Protein AF-A0ABD0R0M0-F1 (afdb_monomer)

Mean predicted aligned error: 21.14 Å

Organism: Cirrhinus mrigala (NCBI:txid683832)

Sequence (125 aa):
GLLLRSLQLSDGGDYQCTSTEKNFKHTLVKLQLVVLSARTVNTIQTETPAPAAPPLHAEQYKDLLTILSQPEMGLINQYCQDYWQMGDDPAAHAHKKKDLKEVQKDLRKPRNRRHHQEQSSMAET

Foldseek 3Di:
DDDDPDDDQVVFAKDWDWDADPNDIDTPDIDTDGDDDPVRVVVVVVPPDPPPPPPPDPVNVVVVVVVCPDPVVVVVVVVVVVVVVVVPDPPVVVVVVVVVVVVVVVVPPPDDDPDDDDDDDDDDD

Secondary structure (DSSP, 8-state):
----SS--GGG-EEEEEEEEETTEEEEEEEEEE-PPPHHHHHHHHHHS---------HHHHHHHHHHHTSHHHHHHHHHHHHHHHHHH-TTHHHHHHHHHHHHHHHTTS----------------

pLDDT: mean 71.9, std 19.19, range [35.31, 97.81]

Solvent-accessible surface area (backbone atoms only — not comparable to full-atom values): 8277 Å² total; per-residue (Å²): 137,89,83,77,94,70,90,53,67,83,71,38,44,82,48,73,45,69,50,74,56,98,88,47,75,43,78,77,46,76,51,74,46,80,54,78,53,72,69,57,51,52,51,53,61,67,67,47,70,71,74,74,70,69,83,77,53,76,71,64,54,50,56,54,49,53,62,65,64,36,76,70,43,55,56,52,51,48,52,50,52,54,52,56,56,64,72,74,43,87,69,62,68,66,61,55,60,55,55,56,56,53,57,55,56,65,72,65,58,80,76,81,81,78,81,84,85,76,88,86,82,90,78,88,136

Radius of gyration: 32.19 Å; Cα contacts (8 Å, |Δi|>4): 47; chains: 1; bounding box: 80×61×64 Å

Nearest PDB structures (foldseek):
  8ip0-assembly1_J  TM=4.583E-01  e=7.517E+00  Synechocystis sp. PCC 6714
  8i9x-assembly1_LB  TM=3.020E-01  e=8.557E+00  Thermochaetoides thermophila DSM 1495
  8fky-assembly1_LN  TM=2.840E-01  e=8.020E+00  Homo sapiens

Structure (mmCIF, N/CA/C/O backbone):
d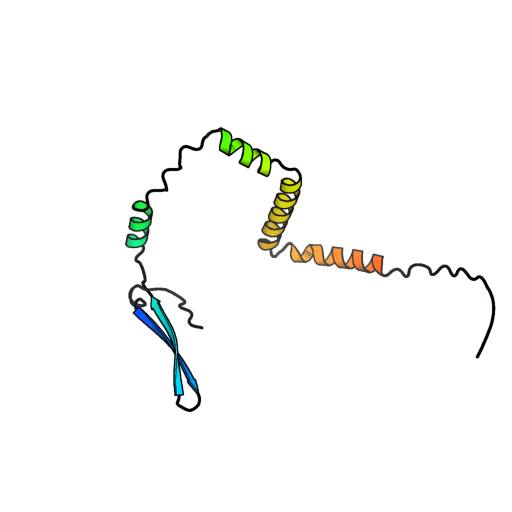ata_AF-A0ABD0R0M0-F1
#
_entry.id   AF-A0ABD0R0M0-F1
#
loop_
_atom_site.group_PDB
_atom_site.id
_atom_site.type_symbol
_atom_site.label_atom_id
_atom_site.label_alt_id
_atom_site.label_comp_id
_atom_site.label_asym_id
_atom_site.label_entity_id
_atom_site.label_seq_id
_atom_site.pdbx_PDB_ins_code
_atom_site.Cartn_x
_atom_site.Cartn_y
_atom_site.Cartn_z
_atom_site.occupancy
_atom_site.B_iso_or_equiv
_atom_site.auth_seq_id
_atom_site.auth_comp_id
_atom_site.auth_asym_id
_atom_site.auth_atom_id
_atom_site.pdbx_PDB_model_num
ATOM 1 N N . GLY A 1 1 ? 6.336 7.791 -4.768 1.00 89.38 1 GLY A N 1
ATOM 2 C CA . GLY A 1 1 ? 5.627 6.669 -4.120 1.00 89.38 1 GLY A CA 1
ATOM 3 C C . GLY A 1 1 ? 4.222 6.571 -4.675 1.00 89.38 1 GLY A C 1
ATOM 4 O O . GLY A 1 1 ? 3.785 7.518 -5.318 1.00 89.38 1 GLY A O 1
ATOM 5 N N . LEU A 1 2 ? 3.537 5.451 -4.452 1.00 94.31 2 LEU A N 1
ATOM 6 C CA . LEU A 1 2 ? 2.131 5.265 -4.821 1.00 94.31 2 LEU A CA 1
ATOM 7 C C . LEU A 1 2 ? 1.248 5.556 -3.598 1.00 94.31 2 LEU A C 1
ATOM 9 O O . LEU A 1 2 ? 1.538 5.050 -2.518 1.00 94.31 2 LEU A O 1
ATOM 13 N N . LEU A 1 3 ? 0.198 6.363 -3.765 1.00 96.38 3 LEU A N 1
ATOM 14 C CA . LEU A 1 3 ? -0.779 6.676 -2.718 1.00 96.38 3 LEU A CA 1
ATOM 15 C C . LEU A 1 3 ? -2.193 6.415 -3.244 1.00 96.38 3 LEU A C 1
ATOM 17 O O . LEU A 1 3 ? -2.608 7.035 -4.223 1.00 96.38 3 LEU A O 1
ATOM 21 N N . LEU A 1 4 ? -2.934 5.542 -2.564 1.00 95.69 4 LEU A N 1
ATOM 22 C CA . LEU A 1 4 ? -4.351 5.280 -2.818 1.00 95.69 4 LEU A CA 1
ATOM 23 C C . LEU A 1 4 ? -5.177 6.104 -1.821 1.00 95.69 4 LEU A C 1
ATOM 25 O O . LEU A 1 4 ? -5.051 5.920 -0.614 1.00 95.69 4 LEU A O 1
ATOM 29 N N . ARG A 1 5 ? -5.987 7.054 -2.308 1.00 96.88 5 ARG A N 1
ATOM 30 C CA . ARG A 1 5 ? -6.797 7.940 -1.439 1.00 96.88 5 ARG A CA 1
ATOM 31 C C . ARG A 1 5 ? -8.005 7.236 -0.822 1.00 96.88 5 ARG A C 1
ATOM 33 O O . ARG A 1 5 ? -8.478 7.633 0.234 1.00 96.88 5 ARG A O 1
ATOM 40 N N . SER A 1 6 ? -8.517 6.230 -1.513 1.00 94.94 6 SER A N 1
ATOM 41 C CA . SER A 1 6 ? -9.591 5.344 -1.081 1.00 94.94 6 SER A CA 1
ATOM 42 C C . SER A 1 6 ? -9.277 3.959 -1.635 1.00 94.94 6 SER A C 1
ATOM 44 O O . SER A 1 6 ? -8.572 3.867 -2.641 1.00 94.94 6 SER A O 1
ATOM 46 N N . LEU A 1 7 ? -9.754 2.915 -0.963 1.00 94.69 7 LEU A N 1
ATOM 47 C CA . LEU A 1 7 ? -9.462 1.529 -1.303 1.00 94.69 7 LEU A CA 1
ATOM 48 C C . LEU A 1 7 ? -10.768 0.792 -1.613 1.00 94.69 7 LEU A C 1
ATOM 50 O O . LEU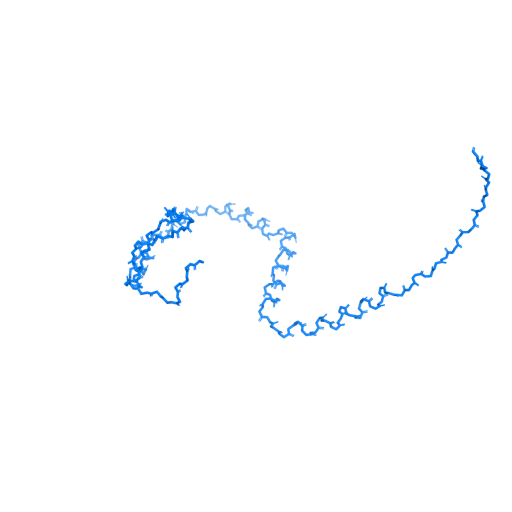 A 1 7 ? -11.684 0.766 -0.790 1.00 94.69 7 LEU A O 1
ATOM 54 N N . GLN A 1 8 ? -10.843 0.193 -2.794 1.00 96.00 8 GLN A N 1
ATOM 55 C CA . GLN A 1 8 ? -11.944 -0.638 -3.272 1.00 96.00 8 GLN A CA 1
ATOM 56 C C . GLN A 1 8 ? -11.453 -2.070 -3.499 1.00 96.00 8 GLN A C 1
ATOM 58 O O . GLN A 1 8 ? -10.266 -2.302 -3.715 1.00 96.00 8 GLN A O 1
ATOM 63 N N . LEU A 1 9 ? -12.357 -3.058 -3.493 1.00 95.38 9 LEU A N 1
ATOM 64 C CA . LEU A 1 9 ? -11.962 -4.451 -3.762 1.00 95.38 9 LEU A CA 1
ATOM 65 C C . LEU A 1 9 ? -11.309 -4.626 -5.143 1.00 95.38 9 LEU A C 1
ATOM 67 O O . LEU A 1 9 ? -10.452 -5.489 -5.305 1.00 95.38 9 LEU A O 1
ATOM 71 N N . SER A 1 10 ? -11.685 -3.794 -6.117 1.00 96.25 10 SER A N 1
ATOM 72 C CA . SER A 1 10 ? -11.106 -3.777 -7.465 1.00 96.25 10 SER A CA 1
ATOM 73 C C . SER A 1 10 ? -9.669 -3.264 -7.520 1.00 96.25 10 SER A C 1
ATOM 75 O O . SER A 1 10 ? -9.002 -3.491 -8.523 1.00 96.25 10 SER A O 1
ATOM 77 N N . ASP A 1 11 ? -9.191 -2.592 -6.471 1.00 96.75 11 ASP A N 1
ATOM 78 C CA . ASP A 1 11 ? -7.793 -2.162 -6.382 1.00 96.75 11 ASP A CA 1
ATOM 79 C C . ASP A 1 11 ? -6.869 -3.337 -6.012 1.00 96.75 11 ASP A C 1
ATOM 81 O O . ASP A 1 11 ? -5.651 -3.206 -6.025 1.00 96.75 11 ASP A O 1
ATOM 85 N N . GLY A 1 12 ? -7.417 -4.509 -5.673 1.00 96.81 12 GLY A N 1
ATOM 86 C CA . GLY A 1 12 ? -6.615 -5.707 -5.457 1.00 96.81 12 GLY A CA 1
ATOM 87 C C . GLY A 1 12 ? -5.907 -6.156 -6.738 1.00 96.81 12 GLY A C 1
ATOM 88 O O . GLY A 1 12 ? -6.509 -6.210 -7.809 1.00 96.81 12 GLY A O 1
ATOM 89 N N . GLY A 1 13 ? -4.630 -6.520 -6.634 1.00 97.62 13 GLY A N 1
ATOM 90 C CA . GLY A 1 13 ? -3.854 -6.988 -7.779 1.00 97.62 13 GLY A CA 1
ATOM 91 C C . GLY A 1 13 ? -2.346 -6.861 -7.609 1.00 97.62 13 GLY A C 1
ATOM 92 O O . GLY A 1 13 ? -1.838 -6.544 -6.535 1.00 97.62 13 GLY A O 1
ATOM 93 N N . ASP A 1 14 ? -1.624 -7.120 -8.696 1.00 97.75 14 ASP A N 1
ATOM 94 C CA . ASP A 1 14 ? -0.171 -6.994 -8.744 1.00 97.75 14 ASP A CA 1
ATOM 95 C C . ASP A 1 14 ? 0.249 -5.560 -9.076 1.00 97.75 14 ASP A C 1
ATOM 97 O O . ASP A 1 14 ? -0.117 -4.999 -10.109 1.00 97.75 14 ASP A O 1
ATOM 101 N N . TYR A 1 15 ? 1.100 -4.993 -8.229 1.00 97.81 15 TYR A N 1
ATOM 102 C CA . TYR A 1 15 ? 1.712 -3.689 -8.422 1.00 97.81 15 TYR A CA 1
ATOM 103 C C . TYR A 1 15 ? 3.206 -3.851 -8.672 1.00 97.81 15 TYR A C 1
ATOM 105 O O . TYR A 1 15 ? 3.919 -4.543 -7.939 1.00 97.81 15 TYR A O 1
ATOM 113 N N . GLN A 1 16 ? 3.700 -3.168 -9.703 1.00 97.75 16 GLN A N 1
ATOM 114 C CA . GLN A 1 16 ? 5.109 -3.178 -10.068 1.00 97.75 16 GLN A CA 1
ATOM 115 C C . GLN A 1 16 ? 5.642 -1.750 -10.167 1.00 97.75 16 GLN A C 1
ATOM 117 O O . GLN A 1 16 ? 5.151 -0.936 -10.945 1.00 97.75 16 GLN A O 1
ATOM 122 N N . CYS A 1 17 ? 6.686 -1.456 -9.396 1.00 97.38 17 CYS A N 1
ATOM 123 C CA . CYS A 1 17 ? 7.457 -0.231 -9.534 1.00 97.38 17 CYS A CA 1
ATOM 124 C C . CYS A 1 17 ? 8.651 -0.506 -10.445 1.00 97.38 17 CYS A C 1
ATOM 126 O O . CYS A 1 17 ? 9.485 -1.359 -10.133 1.00 97.38 17 CYS A O 1
ATOM 128 N N . THR A 1 18 ? 8.749 0.216 -11.559 1.00 97.62 18 THR A N 1
ATOM 129 C CA . THR A 1 18 ? 9.865 0.088 -12.501 1.00 97.62 18 THR A CA 1
ATOM 130 C C . THR A 1 18 ? 10.553 1.427 -12.701 1.00 97.62 18 THR A C 1
ATOM 132 O O . THR A 1 18 ? 9.876 2.431 -12.909 1.00 97.62 18 THR A O 1
ATOM 135 N N . SER A 1 19 ? 11.882 1.431 -12.692 1.00 97.12 19 SER A N 1
ATOM 136 C CA . SER A 1 19 ? 12.698 2.578 -13.088 1.00 97.12 19 SER A CA 1
ATOM 137 C C . SER A 1 19 ? 13.195 2.386 -14.514 1.00 97.12 19 SER A C 1
ATOM 139 O O . SER A 1 19 ? 13.473 1.257 -14.919 1.00 97.12 19 SER A O 1
ATOM 141 N N . THR A 1 20 ? 13.295 3.474 -15.276 1.00 97.44 20 THR A N 1
ATOM 142 C CA . THR A 1 20 ? 13.860 3.451 -16.628 1.00 97.44 20 THR A CA 1
ATOM 143 C C . THR A 1 20 ? 14.994 4.461 -16.729 1.00 97.44 20 THR A C 1
ATOM 145 O O . THR A 1 20 ? 14.775 5.648 -16.503 1.00 97.44 20 THR A O 1
ATOM 148 N N . GLU A 1 21 ? 16.186 4.007 -17.112 1.00 97.12 21 GLU A N 1
ATOM 149 C CA . GLU A 1 21 ? 17.344 4.860 -17.394 1.00 97.12 21 GLU A CA 1
ATOM 150 C C . GLU A 1 21 ? 17.916 4.494 -18.767 1.00 97.12 21 GLU A C 1
ATOM 152 O O . GLU A 1 21 ? 18.256 3.340 -19.000 1.00 97.12 21 GLU A O 1
ATOM 157 N N . LYS A 1 22 ? 18.026 5.454 -19.697 1.00 93.88 22 LYS A N 1
ATOM 158 C CA . LYS A 1 22 ? 18.614 5.233 -21.039 1.00 93.88 22 LYS A CA 1
ATOM 159 C C . LYS A 1 22 ? 18.054 3.991 -21.763 1.00 93.88 22 LYS A C 1
ATOM 161 O O . LYS A 1 22 ? 18.798 3.232 -22.375 1.00 93.88 22 LYS A O 1
ATOM 166 N N . ASN A 1 23 ? 16.734 3.793 -21.698 1.00 91.81 23 ASN A N 1
ATOM 167 C CA . ASN A 1 23 ? 15.999 2.634 -22.240 1.00 91.81 23 ASN A CA 1
ATOM 168 C C . ASN A 1 23 ? 16.220 1.298 -21.512 1.00 91.81 23 ASN A C 1
ATOM 170 O O . ASN A 1 23 ? 15.636 0.288 -21.896 1.00 91.81 23 ASN A O 1
ATOM 174 N N . PHE A 1 24 ? 16.999 1.278 -20.433 1.00 96.06 24 PHE A N 1
ATOM 175 C CA . PHE A 1 24 ? 17.071 0.140 -19.533 1.00 96.06 24 PHE A CA 1
ATOM 176 C C . PHE A 1 24 ? 15.932 0.221 -18.517 1.00 96.06 24 PHE A C 1
ATOM 178 O O . PHE A 1 24 ? 15.899 1.132 -17.690 1.00 96.06 24 PHE A O 1
ATOM 185 N N . LYS A 1 25 ? 14.989 -0.722 -18.583 1.00 96.88 25 LYS A N 1
ATOM 186 C CA . LYS A 1 25 ? 13.884 -0.840 -17.626 1.00 96.88 25 LYS A CA 1
ATOM 187 C C . LYS A 1 25 ? 14.243 -1.867 -16.558 1.00 96.88 25 LYS A C 1
ATOM 189 O O . LYS A 1 25 ? 14.467 -3.033 -16.869 1.00 96.88 25 LYS A O 1
ATOM 194 N N . HIS A 1 26 ? 14.233 -1.448 -15.298 1.00 97.50 26 HIS A N 1
ATOM 195 C CA . HIS A 1 26 ? 14.506 -2.305 -14.151 1.00 97.50 26 HIS A CA 1
ATOM 196 C C . HIS A 1 26 ? 13.328 -2.304 -13.178 1.00 97.50 26 HIS A C 1
ATOM 198 O O . HIS A 1 26 ? 12.767 -1.254 -12.862 1.00 97.50 26 HIS A O 1
ATOM 204 N N . THR A 1 27 ? 12.953 -3.480 -12.679 1.00 97.06 27 THR A N 1
ATOM 205 C CA . THR A 1 27 ? 11.920 -3.590 -11.642 1.00 97.06 27 THR A CA 1
ATOM 206 C C . THR A 1 27 ? 12.546 -3.312 -10.287 1.00 97.06 27 THR A C 1
ATOM 208 O O . THR A 1 27 ? 13.449 -4.023 -9.868 1.00 97.06 27 THR A O 1
ATOM 211 N N . LEU A 1 28 ? 12.062 -2.283 -9.596 1.00 96.69 28 LEU A N 1
ATOM 212 C CA . LEU A 1 28 ? 12.509 -1.952 -8.247 1.00 96.69 28 LEU A CA 1
ATOM 213 C C . LEU A 1 28 ? 11.751 -2.765 -7.196 1.00 96.69 28 LEU A C 1
ATOM 215 O O . LEU A 1 28 ? 12.352 -3.270 -6.257 1.00 96.69 28 LEU A O 1
ATOM 219 N N . VAL A 1 29 ? 10.429 -2.877 -7.351 1.00 97.62 29 VAL A N 1
ATOM 220 C CA . VAL A 1 29 ? 9.546 -3.554 -6.392 1.00 97.62 29 VAL A CA 1
ATOM 221 C C . VAL A 1 29 ? 8.423 -4.251 -7.149 1.00 97.62 29 VAL A C 1
ATOM 223 O O . VAL A 1 29 ? 7.869 -3.689 -8.095 1.00 97.62 29 VAL A O 1
ATOM 226 N N . LYS A 1 30 ? 8.060 -5.453 -6.703 1.00 97.62 30 LYS A N 1
ATOM 227 C CA . LYS A 1 30 ? 6.828 -6.143 -7.081 1.00 97.62 30 LYS A CA 1
ATOM 228 C C . LYS A 1 30 ? 6.101 -6.537 -5.800 1.00 97.62 30 LYS A C 1
ATOM 230 O O . LYS A 1 30 ? 6.724 -7.099 -4.905 1.00 97.62 30 LYS A O 1
ATOM 235 N N . LEU A 1 31 ? 4.818 -6.221 -5.707 1.00 96.69 31 LEU A N 1
ATOM 236 C CA . LEU A 1 31 ? 3.984 -6.549 -4.555 1.00 96.69 31 LEU A CA 1
ATOM 237 C C . LEU A 1 31 ? 2.570 -6.900 -5.005 1.00 96.69 31 LEU A C 1
ATOM 239 O O . LEU A 1 31 ? 2.115 -6.417 -6.037 1.00 96.69 31 LEU A O 1
ATOM 243 N N . GLN A 1 32 ? 1.889 -7.723 -4.216 1.00 97.69 32 GLN A N 1
ATOM 244 C CA . GLN A 1 32 ? 0.501 -8.107 -4.438 1.00 97.69 32 GLN A CA 1
ATOM 245 C C . GLN A 1 32 ? -0.364 -7.435 -3.372 1.00 97.69 32 GLN A C 1
ATOM 247 O O . GLN A 1 32 ? -0.179 -7.665 -2.177 1.00 97.69 32 GLN A O 1
ATOM 252 N N . LEU A 1 33 ? -1.292 -6.585 -3.798 1.00 97.38 33 LEU A N 1
ATOM 253 C CA . LEU A 1 33 ? -2.261 -5.941 -2.924 1.00 97.38 33 LEU A CA 1
ATOM 254 C C . LEU A 1 33 ? -3.513 -6.812 -2.844 1.00 97.38 33 LEU A C 1
ATOM 256 O O . LEU A 1 33 ? -4.173 -7.054 -3.851 1.00 97.38 33 LEU A O 1
ATOM 260 N N . VAL A 1 34 ? -3.856 -7.260 -1.639 1.00 96.38 34 VAL A N 1
ATOM 261 C CA . VAL A 1 34 ? -5.112 -7.966 -1.366 1.00 96.38 34 VAL A CA 1
ATOM 262 C C . VAL A 1 34 ? -5.996 -7.053 -0.531 1.00 96.38 34 VAL A C 1
ATOM 264 O O . VAL A 1 34 ? -5.628 -6.668 0.577 1.00 96.38 34 VAL A O 1
ATOM 267 N N . VAL A 1 35 ? -7.165 -6.703 -1.064 1.00 95.75 35 VAL A N 1
ATOM 268 C CA . VAL A 1 35 ? -8.139 -5.853 -0.374 1.00 95.75 35 VAL A CA 1
ATOM 269 C C . VAL A 1 35 ? -9.229 -6.732 0.224 1.00 95.75 35 VAL A C 1
ATOM 271 O O . VAL A 1 35 ? -9.943 -7.432 -0.493 1.00 95.75 35 VAL A O 1
ATOM 274 N N . LEU A 1 36 ? -9.361 -6.702 1.550 1.00 94.62 36 LEU A N 1
ATOM 275 C CA . LEU A 1 36 ? -10.367 -7.478 2.271 1.00 94.62 36 LEU A CA 1
ATOM 276 C C . LEU A 1 36 ? -11.656 -6.677 2.443 1.00 94.62 36 LEU A C 1
ATOM 278 O O . LEU A 1 36 ? -11.637 -5.480 2.728 1.00 94.62 36 LEU A O 1
ATOM 282 N N . SER A 1 37 ? -12.795 -7.359 2.316 1.00 91.88 37 SER A N 1
ATOM 283 C CA . SER A 1 37 ? -14.086 -6.758 2.649 1.00 91.88 37 SER A CA 1
ATOM 284 C C . SER A 1 37 ? -14.244 -6.623 4.166 1.00 91.88 37 SER A C 1
ATOM 286 O O . SER A 1 37 ? -13.726 -7.445 4.923 1.00 91.88 37 SER A O 1
ATOM 288 N N . ALA A 1 38 ? -15.042 -5.655 4.623 1.00 87.62 38 ALA A N 1
ATOM 289 C CA . ALA A 1 38 ? -15.345 -5.496 6.049 1.00 87.62 38 ALA A CA 1
ATOM 290 C C . ALA A 1 38 ? -15.928 -6.778 6.680 1.00 87.62 38 ALA A C 1
ATOM 292 O O . ALA A 1 38 ? -15.618 -7.110 7.820 1.00 87.62 38 ALA A O 1
ATOM 293 N N . ARG A 1 39 ? -16.723 -7.547 5.918 1.00 87.38 39 ARG A N 1
ATOM 294 C CA . ARG A 1 39 ? -17.263 -8.840 6.370 1.00 87.38 39 ARG A CA 1
ATOM 295 C C . ARG A 1 39 ? -16.146 -9.850 6.635 1.00 87.38 39 ARG A C 1
ATOM 297 O O . ARG A 1 39 ? -16.165 -10.511 7.663 1.00 87.38 39 ARG A O 1
ATOM 304 N N . THR A 1 40 ? -15.171 -9.921 5.729 1.00 86.88 40 THR A N 1
ATOM 305 C CA . THR A 1 40 ? -14.006 -10.809 5.837 1.00 86.88 40 THR A CA 1
ATOM 306 C C . THR A 1 40 ? -13.120 -10.436 7.026 1.00 86.88 40 THR A C 1
ATOM 308 O O . THR A 1 40 ? -12.662 -11.312 7.754 1.00 86.88 40 THR A O 1
ATOM 311 N N . VAL A 1 41 ? -12.908 -9.139 7.260 1.00 85.31 41 VAL A N 1
ATOM 312 C CA . VAL A 1 41 ? -12.143 -8.656 8.421 1.00 85.31 41 VAL A CA 1
ATOM 313 C C . VAL A 1 41 ? -12.828 -9.067 9.726 1.00 85.31 41 VAL A C 1
ATOM 315 O O . VAL A 1 41 ? -12.170 -9.618 10.605 1.00 85.31 41 VAL A O 1
ATOM 318 N N . ASN A 1 42 ? -14.151 -8.901 9.818 1.00 83.00 42 ASN A N 1
ATOM 319 C CA . ASN A 1 42 ? -14.911 -9.298 11.004 1.00 83.00 42 ASN A CA 1
ATOM 320 C C . ASN A 1 42 ? -14.812 -10.803 11.278 1.00 83.00 42 ASN A C 1
ATOM 322 O O . ASN A 1 42 ? -14.606 -11.188 12.424 1.00 83.00 42 ASN A O 1
ATOM 326 N N . THR A 1 43 ? -14.897 -11.648 10.243 1.00 79.81 43 THR A N 1
ATOM 327 C CA . THR A 1 43 ? -14.758 -13.104 10.406 1.00 79.81 43 THR A CA 1
ATOM 328 C C . THR A 1 43 ? -13.366 -13.509 10.883 1.00 79.81 43 THR A C 1
ATOM 330 O O . THR A 1 43 ? -13.260 -14.347 11.770 1.00 79.81 43 THR A O 1
ATOM 333 N N . ILE A 1 44 ? -12.303 -12.882 10.363 1.00 79.00 44 ILE A N 1
ATOM 334 C CA . ILE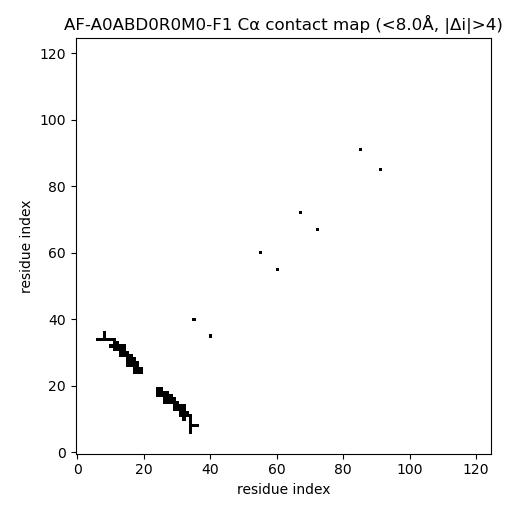 A 1 44 ? -10.921 -13.155 10.798 1.00 79.00 44 ILE A CA 1
ATOM 335 C C . ILE A 1 44 ? -10.715 -12.701 12.248 1.00 79.00 44 ILE A C 1
ATOM 337 O O . ILE A 1 44 ? -10.048 -13.381 13.025 1.00 79.00 44 ILE A O 1
ATOM 341 N N . GLN A 1 45 ? -11.311 -11.574 12.637 1.00 70.31 45 GLN A N 1
ATOM 342 C CA . GLN A 1 45 ? -11.226 -11.069 14.003 1.00 70.31 45 GLN A CA 1
ATOM 343 C C . GLN A 1 45 ? -11.974 -11.964 15.003 1.00 70.31 45 GLN A C 1
ATOM 345 O O . GLN A 1 45 ? -11.515 -12.115 16.130 1.00 70.31 45 GLN A O 1
ATOM 350 N N . THR A 1 46 ? -13.087 -12.586 14.601 1.00 64.38 46 THR A N 1
ATOM 351 C CA . THR A 1 46 ? -13.814 -13.555 15.440 1.00 64.38 46 THR A CA 1
ATOM 352 C C . THR A 1 46 ? -13.191 -14.950 15.449 1.00 64.38 46 THR A C 1
ATOM 354 O O . THR A 1 46 ? -13.306 -15.648 16.451 1.00 64.38 46 THR A O 1
ATOM 357 N N . GLU A 1 47 ? -12.545 -15.363 14.355 1.00 60.16 47 GLU A N 1
ATOM 358 C CA . GLU A 1 47 ? -11.853 -1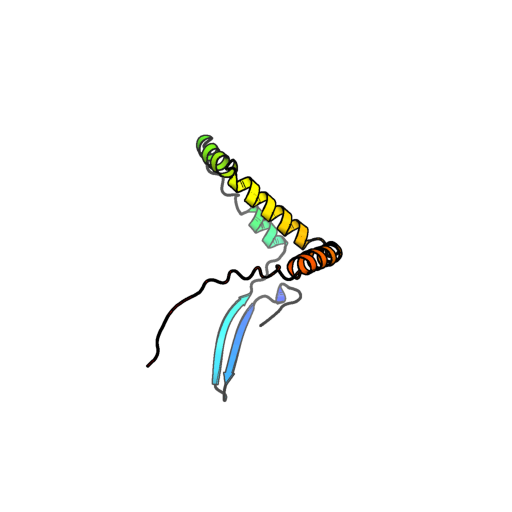6.656 14.242 1.00 60.16 47 GLU A CA 1
ATOM 359 C C . GLU A 1 47 ? -10.434 -16.631 14.797 1.00 60.16 47 GLU A C 1
ATOM 361 O O . GLU A 1 47 ? -9.856 -17.694 14.988 1.00 60.16 47 GLU A O 1
ATOM 366 N N . THR A 1 48 ? -9.865 -15.457 15.082 1.00 51.59 48 THR A N 1
ATOM 367 C CA . THR A 1 48 ? -8.662 -15.373 15.910 1.00 51.59 48 THR A CA 1
ATOM 368 C C . THR A 1 48 ? -9.107 -15.703 17.329 1.00 51.59 48 THR A C 1
ATOM 370 O O . THR A 1 48 ? -9.729 -14.848 17.970 1.00 51.59 48 THR A O 1
ATOM 373 N N . PRO A 1 49 ? -8.828 -16.908 17.865 1.00 52.69 49 PRO A N 1
ATOM 374 C CA . PRO A 1 49 ? -9.001 -17.109 19.286 1.00 52.69 49 PRO A CA 1
ATOM 375 C C . PRO A 1 49 ? -8.062 -16.082 19.906 1.00 52.69 49 PRO A C 1
ATOM 377 O O . PRO A 1 49 ? -6.870 -16.068 19.581 1.00 52.69 49 PRO A O 1
ATOM 380 N N . ALA A 1 50 ? -8.580 -15.192 20.756 1.00 58.72 50 ALA A N 1
ATOM 381 C CA . ALA A 1 50 ? -7.707 -14.490 21.685 1.00 58.72 50 ALA A CA 1
ATOM 382 C C . ALA A 1 50 ? -6.746 -15.557 22.226 1.00 58.72 50 ALA A C 1
ATOM 384 O O . ALA A 1 50 ? -7.254 -16.622 22.607 1.00 58.72 50 ALA A O 1
ATOM 385 N N . PRO A 1 51 ? -5.409 -15.369 22.170 1.00 52.31 51 PRO A N 1
ATOM 386 C CA . PRO A 1 51 ? -4.513 -16.340 22.771 1.00 52.31 51 PRO A CA 1
ATOM 387 C C . PRO A 1 51 ? -5.060 -16.534 24.171 1.00 52.31 51 PRO A C 1
ATOM 389 O O . PRO A 1 51 ? -5.170 -15.554 24.912 1.00 52.31 51 PRO A O 1
ATOM 392 N N . ALA A 1 52 ? -5.556 -17.744 24.454 1.00 55.91 52 ALA A N 1
ATOM 393 C CA . ALA A 1 52 ? -6.073 -18.069 25.764 1.00 55.91 52 ALA A CA 1
ATOM 394 C C . ALA A 1 52 ? -4.946 -17.655 26.691 1.00 55.91 52 ALA A C 1
ATOM 396 O O . ALA A 1 52 ? -3.842 -18.194 26.567 1.00 55.91 52 ALA A O 1
ATOM 397 N N . ALA A 1 53 ? -5.174 -16.585 27.461 1.00 53.09 53 ALA A N 1
ATOM 398 C CA . ALA A 1 53 ? -4.129 -16.024 28.285 1.00 53.09 53 ALA A CA 1
ATOM 399 C C . ALA A 1 53 ? -3.603 -17.213 29.090 1.00 53.09 53 ALA A C 1
ATOM 401 O O . ALA A 1 53 ? -4.422 -17.887 29.732 1.00 53.09 53 ALA A O 1
ATOM 402 N N . PRO A 1 54 ? -2.304 -17.561 28.986 1.00 57.62 54 PRO A N 1
ATOM 403 C CA . PRO A 1 54 ? -1.768 -18.599 29.846 1.00 57.62 54 PRO A CA 1
ATOM 404 C C . PRO A 1 54 ? -2.170 -18.192 31.264 1.00 57.62 54 PRO A C 1
ATOM 406 O O . PRO A 1 54 ? -2.119 -16.990 31.549 1.00 57.62 54 PRO A O 1
ATOM 409 N N . PRO A 1 55 ? -2.673 -19.117 32.103 1.00 54.78 55 PRO A N 1
ATOM 410 C CA . PRO A 1 55 ? -3.173 -18.761 33.422 1.00 54.78 55 PRO A CA 1
ATOM 411 C C . PRO A 1 55 ? -2.107 -17.912 34.106 1.00 54.78 55 PRO A C 1
ATOM 413 O O . PRO A 1 55 ? -1.011 -18.393 34.385 1.00 54.78 55 PRO A O 1
ATOM 416 N N . LEU A 1 56 ? -2.388 -16.615 34.260 1.00 54.72 56 LEU A N 1
ATOM 417 C CA . LEU A 1 56 ? -1.424 -15.678 34.807 1.00 54.72 56 LEU A CA 1
ATOM 418 C C . LEU A 1 56 ? -1.248 -16.081 36.262 1.00 54.72 56 LEU A C 1
ATOM 420 O O . LEU A 1 56 ? -2.127 -15.868 37.098 1.00 54.72 56 LEU A O 1
ATOM 424 N N . HIS A 1 57 ? -0.129 -16.734 36.551 1.00 60.34 57 HIS A N 1
ATOM 425 C CA . HIS A 1 57 ? 0.246 -17.067 37.908 1.00 60.34 57 HIS A CA 1
ATOM 426 C C . HIS A 1 57 ? 0.350 -15.744 38.678 1.00 60.34 57 HIS A C 1
ATOM 428 O O . HIS A 1 57 ? 1.055 -14.832 38.247 1.00 60.34 57 HIS A O 1
ATOM 434 N N . ALA A 1 58 ? -0.362 -15.618 39.802 1.00 59.56 58 ALA A N 1
ATOM 435 C CA . ALA A 1 58 ? -0.426 -14.388 40.605 1.00 59.56 58 ALA A CA 1
ATOM 436 C C . ALA A 1 58 ? 0.961 -13.834 41.010 1.00 59.56 58 ALA A C 1
ATOM 438 O O . ALA A 1 58 ? 1.106 -12.648 41.296 1.00 59.56 58 ALA A O 1
ATOM 439 N N . GLU A 1 59 ? 1.989 -14.681 40.982 1.00 60.19 59 GLU A N 1
ATOM 440 C CA . GLU A 1 59 ? 3.392 -14.332 41.215 1.00 60.19 59 GLU A CA 1
ATOM 441 C C . GLU A 1 59 ? 4.006 -13.493 40.076 1.00 60.19 59 GLU A C 1
ATOM 443 O O . GLU A 1 59 ? 4.784 -12.582 40.339 1.00 60.19 59 GLU A O 1
ATOM 448 N N . GLN A 1 60 ? 3.603 -13.707 38.820 1.00 63.62 60 GLN A N 1
ATOM 449 C CA . GLN A 1 60 ? 4.121 -12.973 37.655 1.00 63.62 60 GLN A CA 1
ATOM 450 C C . GLN A 1 60 ? 3.571 -11.534 37.581 1.00 63.62 60 GLN A C 1
ATOM 452 O O . GLN A 1 60 ? 4.210 -10.632 37.043 1.00 63.62 60 GLN A O 1
ATOM 457 N N . TYR A 1 61 ? 2.401 -11.297 38.185 1.00 67.00 61 TYR A N 1
ATOM 458 C CA . TYR A 1 61 ? 1.803 -9.967 38.314 1.00 67.00 61 TYR A CA 1
ATOM 459 C C . TYR A 1 61 ? 2.538 -9.092 39.341 1.00 67.00 61 TYR A C 1
ATOM 461 O O . TYR A 1 61 ? 2.591 -7.875 39.184 1.00 67.00 61 TYR A O 1
ATOM 469 N N . LYS A 1 62 ? 3.158 -9.693 40.367 1.00 71.38 62 LYS A N 1
ATOM 470 C CA . LYS A 1 62 ? 3.933 -8.946 41.368 1.00 71.38 62 LYS A CA 1
ATOM 471 C C . LYS A 1 62 ? 5.177 -8.303 40.775 1.00 71.38 62 LYS A C 1
ATOM 473 O O . LYS A 1 62 ? 5.488 -7.176 41.143 1.00 71.38 62 LYS A O 1
ATOM 478 N N . ASP A 1 63 ? 5.863 -8.982 39.863 1.00 72.81 63 ASP A N 1
ATOM 479 C CA . ASP A 1 63 ? 7.073 -8.446 39.235 1.00 72.81 63 ASP A CA 1
ATOM 480 C C . ASP A 1 63 ? 6.732 -7.253 38.324 1.00 72.81 63 ASP A C 1
ATOM 482 O O . ASP A 1 63 ? 7.313 -6.175 38.436 1.00 72.81 63 ASP A O 1
ATOM 486 N N . LEU A 1 64 ? 5.654 -7.382 37.541 1.00 73.56 64 LEU A N 1
ATOM 487 C CA . LEU A 1 64 ? 5.071 -6.278 36.768 1.00 73.56 64 LEU A CA 1
ATOM 488 C C . LEU A 1 64 ? 4.678 -5.083 37.646 1.00 73.56 64 LEU A C 1
ATOM 490 O O . LEU A 1 64 ? 5.055 -3.951 37.349 1.00 73.56 64 LEU A O 1
ATOM 494 N N . LEU A 1 65 ? 3.948 -5.317 38.740 1.00 72.31 65 LEU A N 1
ATOM 495 C CA . LEU A 1 65 ? 3.583 -4.254 39.679 1.00 72.31 65 LEU A CA 1
ATOM 496 C C . LEU A 1 65 ? 4.812 -3.610 40.324 1.00 72.31 65 LEU A C 1
ATOM 498 O O . LEU A 1 65 ? 4.831 -2.398 40.516 1.00 72.31 65 LEU A O 1
ATOM 502 N N . THR A 1 66 ? 5.843 -4.398 40.624 1.00 75.38 66 THR A N 1
ATOM 503 C CA . THR A 1 66 ? 7.094 -3.901 41.202 1.00 75.38 66 THR A CA 1
ATOM 504 C C . THR A 1 66 ? 7.789 -2.948 40.234 1.00 75.38 66 THR A C 1
ATOM 506 O O . THR A 1 66 ? 8.139 -1.837 40.630 1.00 75.38 66 THR A O 1
ATOM 509 N N . ILE A 1 67 ? 7.901 -3.318 38.955 1.00 72.06 67 ILE A N 1
ATOM 510 C CA . ILE A 1 67 ? 8.467 -2.467 37.896 1.00 72.06 67 ILE A CA 1
ATOM 511 C C . ILE A 1 67 ? 7.654 -1.173 37.728 1.00 72.06 67 ILE A C 1
ATOM 513 O O . ILE A 1 67 ? 8.228 -0.088 37.646 1.00 72.06 67 ILE A O 1
ATOM 517 N N . LEU A 1 68 ? 6.321 -1.263 37.729 1.00 67.44 68 LEU A N 1
ATOM 518 C CA . LEU A 1 68 ? 5.431 -0.104 37.585 1.00 67.44 68 LEU A CA 1
ATOM 519 C C . LEU A 1 68 ? 5.405 0.805 38.823 1.00 67.44 68 LEU A C 1
ATOM 521 O O . LEU A 1 68 ? 5.073 1.982 38.711 1.00 67.44 68 LEU A O 1
ATOM 525 N N . SER A 1 69 ? 5.759 0.276 39.995 1.00 67.69 69 SER A N 1
ATOM 526 C CA . SER A 1 69 ? 5.807 1.026 41.256 1.00 67.69 69 SER A CA 1
ATOM 527 C C . SER A 1 69 ? 7.109 1.803 41.475 1.00 67.69 69 SER A C 1
ATOM 529 O O . SER A 1 69 ? 7.238 2.507 42.478 1.00 67.69 69 SER A O 1
ATOM 531 N N . GLN A 1 70 ? 8.086 1.687 40.568 1.00 75.25 70 GLN A N 1
ATOM 532 C CA . GLN A 1 70 ? 9.362 2.380 40.720 1.00 75.25 70 GLN A CA 1
ATOM 533 C C . GLN A 1 70 ? 9.175 3.905 40.631 1.00 75.25 70 GLN A C 1
ATOM 535 O O . GLN A 1 70 ? 8.426 4.388 39.779 1.00 75.25 70 GLN A O 1
ATOM 540 N N . PRO A 1 71 ? 9.877 4.699 41.461 1.00 63.50 71 PRO A N 1
ATOM 541 C CA . PRO A 1 71 ? 9.718 6.156 41.493 1.00 63.50 71 PRO A CA 1
ATOM 542 C C . PRO A 1 71 ? 10.076 6.824 40.156 1.00 63.50 71 PRO A C 1
ATOM 544 O O . PRO A 1 71 ? 9.497 7.850 39.799 1.00 63.50 71 PRO A O 1
ATOM 547 N N . GLU A 1 72 ? 10.972 6.213 39.377 1.00 67.56 72 GLU A N 1
ATOM 548 C CA . GLU A 1 72 ? 11.337 6.671 38.031 1.00 67.56 72 GLU A CA 1
ATOM 549 C C . GLU A 1 72 ? 10.184 6.531 37.022 1.00 67.56 72 GLU A C 1
ATOM 551 O O . GLU A 1 72 ? 10.088 7.314 36.076 1.00 67.56 72 GLU A O 1
ATOM 556 N N . MET A 1 73 ? 9.246 5.608 37.263 1.00 71.19 73 MET A N 1
ATOM 557 C CA . MET A 1 73 ? 8.057 5.430 36.429 1.00 71.19 73 MET A CA 1
ATOM 558 C C . MET A 1 73 ? 7.104 6.625 36.531 1.00 71.19 73 MET A C 1
ATOM 560 O O . MET A 1 73 ? 6.456 6.983 35.551 1.00 71.19 73 MET A O 1
ATOM 564 N N . GLY A 1 74 ? 7.053 7.294 37.689 1.00 71.88 74 GLY A N 1
ATOM 565 C CA . GLY A 1 74 ? 6.248 8.504 37.874 1.00 71.88 74 GLY A CA 1
ATOM 566 C C . GLY A 1 74 ? 6.706 9.658 36.977 1.00 71.88 74 GLY A C 1
ATOM 567 O O . GLY A 1 74 ? 5.877 10.318 36.353 1.00 71.88 74 GLY A O 1
ATOM 568 N N . LEU A 1 75 ? 8.023 9.850 36.848 1.00 78.12 75 LEU A N 1
ATOM 569 C CA . LEU A 1 75 ? 8.623 10.864 35.971 1.00 78.12 75 LEU A CA 1
ATOM 570 C C . LEU A 1 75 ? 8.396 10.548 34.489 1.00 78.12 75 LEU A C 1
ATOM 572 O O . LEU A 1 75 ? 8.075 11.445 33.712 1.00 78.12 75 LEU A O 1
ATOM 576 N N . ILE A 1 76 ? 8.526 9.275 34.102 1.00 80.81 76 ILE A N 1
ATOM 577 C CA . ILE A 1 76 ? 8.248 8.817 32.733 1.00 80.81 76 ILE A CA 1
ATOM 578 C C . ILE A 1 76 ? 6.772 9.033 32.397 1.00 80.81 76 ILE A C 1
ATOM 580 O O . ILE A 1 76 ? 6.457 9.582 31.343 1.00 80.81 76 ILE A O 1
ATOM 584 N N . ASN A 1 77 ? 5.868 8.662 33.304 1.00 78.38 77 ASN A N 1
ATOM 585 C CA . ASN A 1 77 ? 4.437 8.828 33.093 1.00 78.38 77 ASN A CA 1
ATOM 586 C C . ASN A 1 77 ? 4.056 10.311 32.985 1.00 78.38 77 ASN A C 1
ATOM 588 O O . ASN A 1 77 ? 3.299 10.672 32.090 1.00 78.38 77 ASN A O 1
ATOM 592 N N . GLN A 1 78 ? 4.643 11.179 33.818 1.00 80.19 78 GLN A N 1
ATOM 593 C CA . GLN A 1 78 ? 4.467 12.629 33.715 1.00 80.19 78 GLN A CA 1
ATOM 594 C C . GLN A 1 78 ? 4.978 13.166 32.372 1.00 80.19 78 GLN A C 1
ATOM 596 O O . GLN A 1 78 ? 4.265 13.902 31.697 1.00 80.19 78 GLN A O 1
ATOM 601 N N . TYR A 1 79 ? 6.179 12.766 31.945 1.00 80.50 79 TYR A N 1
ATOM 602 C CA . TYR A 1 79 ? 6.743 13.187 30.662 1.00 80.50 79 TYR A CA 1
ATOM 603 C C . TYR A 1 79 ? 5.865 12.763 29.481 1.00 80.50 79 TYR A C 1
ATOM 605 O O . TYR A 1 79 ? 5.575 13.572 28.599 1.00 80.50 79 TYR A O 1
ATOM 613 N N . CYS A 1 80 ? 5.416 11.506 29.470 1.00 82.25 80 CYS A N 1
ATOM 614 C CA . CYS A 1 80 ? 4.481 11.022 28.468 1.00 82.25 80 CYS A CA 1
ATOM 615 C C . CYS A 1 80 ? 3.204 11.864 28.496 1.00 82.25 80 CYS A C 1
ATOM 617 O O . CYS A 1 80 ? 2.786 12.365 27.458 1.00 82.25 80 CYS A O 1
ATOM 619 N N . GLN A 1 81 ? 2.610 12.070 29.669 1.00 80.94 81 GLN A N 1
ATOM 620 C CA . GLN A 1 81 ? 1.365 12.813 29.828 1.00 80.94 81 GLN A CA 1
ATOM 621 C C . GLN A 1 81 ? 1.481 14.275 29.357 1.00 80.94 81 GLN A C 1
ATOM 623 O O . GLN A 1 81 ? 0.574 14.769 28.688 1.00 80.94 81 GLN A O 1
ATOM 628 N N . ASP A 1 82 ? 2.604 14.937 29.634 1.00 81.50 82 ASP A N 1
ATOM 629 C CA . ASP A 1 82 ? 2.912 16.283 29.146 1.00 81.50 82 ASP A CA 1
ATOM 630 C C . ASP A 1 82 ? 3.096 16.300 27.619 1.00 81.50 82 ASP A C 1
ATOM 632 O O . ASP A 1 82 ? 2.606 17.203 26.940 1.00 81.50 82 ASP A O 1
ATOM 636 N N . TYR A 1 83 ? 3.772 15.294 27.055 1.00 76.94 83 TYR A N 1
ATOM 637 C CA . TYR A 1 83 ? 3.975 15.158 25.610 1.00 76.94 83 TYR A CA 1
ATOM 638 C C . TYR A 1 83 ? 2.658 14.938 24.858 1.00 76.94 83 TYR A C 1
ATOM 640 O O . TYR A 1 83 ? 2.406 15.603 23.853 1.00 76.94 83 TYR A O 1
ATOM 648 N N . TRP A 1 84 ? 1.796 14.052 25.367 1.00 73.38 84 TRP A N 1
ATOM 649 C CA . TRP A 1 84 ? 0.479 13.782 24.788 1.00 73.38 84 TRP A CA 1
ATOM 650 C C . TRP A 1 84 ? -0.435 15.013 24.866 1.00 73.38 84 TRP A C 1
ATOM 652 O O . TRP A 1 84 ? -1.076 15.348 23.876 1.00 73.38 84 TRP A O 1
ATOM 662 N N . GLN A 1 85 ? -0.438 15.750 25.984 1.00 68.62 85 GLN A N 1
ATOM 663 C CA . GLN A 1 85 ? -1.223 16.988 26.113 1.00 68.62 85 GLN A CA 1
ATOM 664 C C . GLN A 1 85 ? -0.694 18.136 25.236 1.00 68.62 85 GLN A C 1
ATOM 666 O O . GLN A 1 85 ? -1.474 18.955 24.757 1.00 68.62 85 GLN A O 1
ATOM 671 N N . MET A 1 86 ? 0.617 18.199 24.978 1.00 60.38 86 MET A N 1
ATOM 672 C CA . MET A 1 86 ? 1.201 19.178 24.049 1.00 60.38 86 MET A CA 1
ATOM 673 C C . MET A 1 86 ? 0.895 18.881 22.573 1.00 60.38 86 MET A C 1
ATOM 675 O O . MET A 1 86 ? 1.034 19.780 21.745 1.00 60.38 86 MET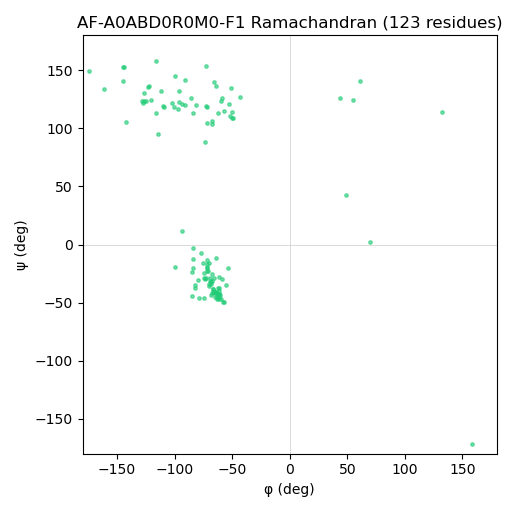 A O 1
ATOM 679 N N . GLY A 1 87 ? 0.510 17.647 22.233 1.00 58.03 87 GLY A N 1
ATOM 680 C CA . GLY A 1 87 ? 0.180 17.240 20.865 1.00 58.03 87 GLY A CA 1
ATOM 681 C C . GLY A 1 87 ? -1.256 17.549 20.429 1.00 58.03 87 GLY A C 1
ATOM 682 O O . GLY A 1 87 ? -1.503 17.617 19.226 1.00 58.03 87 GLY A O 1
ATOM 683 N N . ASP A 1 88 ? -2.178 17.749 21.376 1.00 57.88 88 ASP A N 1
ATOM 684 C CA . ASP A 1 88 ? -3.621 17.862 21.094 1.00 57.88 88 ASP A CA 1
ATOM 685 C C . ASP A 1 88 ? -4.133 19.318 21.061 1.00 57.88 88 ASP A C 1
ATOM 687 O O . ASP A 1 88 ? -5.159 19.605 20.449 1.00 57.88 88 ASP A O 1
ATOM 691 N N . ASP A 1 89 ? -3.401 20.277 21.644 1.00 55.12 89 ASP A N 1
ATOM 692 C CA . ASP A 1 89 ? -3.914 21.639 21.849 1.00 55.12 89 ASP A CA 1
ATOM 693 C C . ASP A 1 89 ? -3.166 22.717 21.026 1.00 55.12 89 ASP A C 1
ATOM 695 O O . ASP A 1 89 ? -2.148 23.272 21.466 1.00 55.12 89 ASP A O 1
ATOM 699 N N . PRO A 1 90 ? -3.657 23.105 19.827 1.00 54.50 90 PRO A N 1
ATOM 700 C CA . PRO A 1 90 ? -3.034 24.154 19.013 1.00 54.50 90 PRO A CA 1
ATOM 701 C C . PRO A 1 90 ? -3.060 25.549 19.674 1.00 54.50 90 PRO A C 1
ATOM 703 O O . PRO A 1 90 ? -2.360 26.458 19.218 1.00 54.50 90 PRO A O 1
ATOM 706 N N . ALA A 1 91 ? -3.816 25.736 20.764 1.00 56.66 91 ALA A N 1
ATOM 707 C CA . ALA A 1 91 ? -3.900 26.989 21.518 1.00 56.66 91 ALA A CA 1
ATOM 708 C C . ALA A 1 91 ? -2.791 27.161 22.583 1.00 56.66 91 ALA A C 1
ATOM 710 O O . ALA A 1 91 ? -2.424 28.293 22.921 1.00 56.66 91 ALA A O 1
ATOM 711 N N . ALA A 1 92 ? -2.178 26.076 23.076 1.00 52.84 92 ALA A N 1
ATOM 712 C CA . ALA A 1 92 ? -1.154 26.142 24.129 1.00 52.84 92 ALA A CA 1
ATOM 713 C C . ALA A 1 92 ? 0.195 26.722 23.640 1.00 52.84 92 ALA A C 1
ATOM 715 O O . ALA A 1 92 ? 0.986 27.264 24.422 1.00 52.84 92 ALA A O 1
ATOM 716 N N . HIS A 1 93 ? 0.448 26.701 22.327 1.00 51.94 93 HIS A N 1
ATOM 717 C CA . HIS A 1 93 ? 1.663 27.257 21.721 1.00 51.94 93 HIS A CA 1
ATOM 718 C C . HIS A 1 93 ? 1.734 28.794 21.714 1.00 51.94 93 HIS A C 1
ATOM 720 O O . HIS A 1 93 ? 2.808 29.352 21.460 1.00 51.94 93 HIS A O 1
ATOM 726 N N . ALA A 1 94 ? 0.631 29.499 21.983 1.00 52.41 94 ALA A N 1
ATOM 727 C CA . ALA A 1 94 ? 0.620 30.961 22.023 1.00 52.41 94 ALA A CA 1
ATOM 728 C C . ALA A 1 94 ? 1.121 31.516 23.369 1.00 52.41 94 ALA A C 1
ATOM 730 O O . ALA A 1 94 ? 1.813 32.537 23.397 1.00 52.41 94 ALA A O 1
ATOM 731 N N . HIS A 1 95 ? 0.839 30.821 24.476 1.00 49.78 95 HIS A N 1
ATOM 732 C CA . HIS A 1 95 ? 1.127 31.323 25.820 1.00 49.78 95 HIS A CA 1
ATOM 733 C C . HIS A 1 95 ? 2.585 31.090 26.253 1.00 49.78 95 HIS A C 1
ATOM 735 O O . HIS A 1 95 ? 3.203 32.004 26.797 1.00 49.78 95 HIS A O 1
ATOM 741 N N . LYS A 1 96 ? 3.217 29.958 25.899 1.00 53.47 96 LYS A N 1
ATOM 742 C CA . LYS A 1 96 ? 4.631 29.704 26.264 1.00 53.47 96 LYS A CA 1
ATOM 743 C C . LYS A 1 96 ?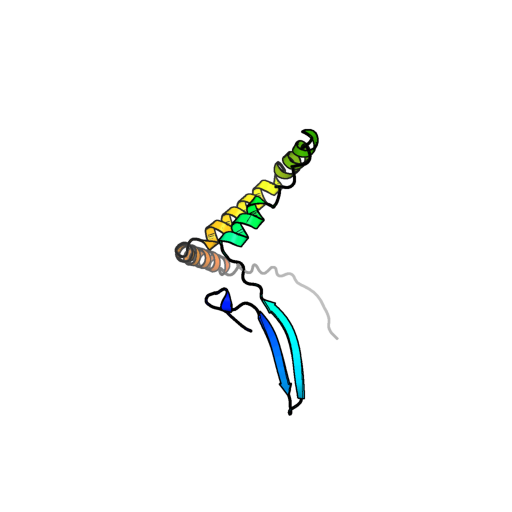 5.674 30.480 25.442 1.00 53.47 96 LYS A C 1
ATOM 745 O O . LYS A 1 96 ? 6.821 30.601 25.870 1.00 53.47 96 LYS A O 1
ATOM 750 N N . LYS A 1 97 ? 5.311 31.061 24.288 1.00 52.75 97 LYS A N 1
ATOM 751 C CA . LYS A 1 97 ? 6.235 31.914 23.504 1.00 52.75 97 LYS A CA 1
ATOM 752 C C . LYS A 1 97 ? 6.520 33.265 24.175 1.00 52.75 97 LYS A C 1
ATOM 754 O O . LYS A 1 97 ? 7.546 33.875 23.870 1.00 52.75 97 LYS A O 1
ATOM 759 N N . LYS A 1 98 ? 5.633 33.740 25.060 1.00 52.47 98 LYS A N 1
ATOM 760 C CA . LYS A 1 98 ? 5.850 34.970 25.840 1.00 52.47 98 LYS A CA 1
ATOM 761 C C . LYS A 1 98 ? 6.780 34.725 27.031 1.00 52.47 98 LYS A C 1
ATOM 763 O O . LYS A 1 98 ? 7.758 35.455 27.152 1.00 52.47 98 LYS A O 1
ATOM 768 N N . ASP A 1 99 ? 6.564 33.653 27.793 1.00 54.97 99 ASP A N 1
ATOM 769 C CA . ASP A 1 99 ? 7.417 33.284 28.935 1.00 54.97 99 ASP A CA 1
ATOM 770 C C . ASP A 1 99 ? 8.872 32.994 28.536 1.00 54.97 99 ASP A C 1
ATOM 772 O O . ASP A 1 99 ? 9.811 33.496 29.154 1.00 54.97 99 ASP A O 1
ATOM 776 N N . LEU A 1 100 ? 9.096 32.274 27.428 1.00 55.88 100 LEU A N 1
ATOM 777 C CA . LEU A 1 100 ? 10.460 31.966 26.978 1.00 55.88 100 LEU A CA 1
ATOM 778 C C . LEU A 1 100 ? 11.247 33.224 26.547 1.00 55.88 100 LEU A C 1
ATOM 780 O O . LEU A 1 100 ? 12.471 33.273 26.689 1.00 55.88 100 LEU A O 1
ATOM 784 N N . LYS A 1 101 ? 10.555 34.264 26.056 1.00 55.22 101 LYS A N 1
ATOM 785 C CA . LYS A 1 101 ? 11.162 35.562 25.708 1.00 55.22 101 LYS A CA 1
ATOM 786 C C . LYS A 1 101 ? 11.533 36.393 26.938 1.00 55.22 101 LYS A C 1
ATOM 788 O O . LYS A 1 101 ? 12.484 37.172 26.858 1.00 55.22 101 LYS A O 1
ATOM 793 N N . GLU A 1 102 ? 10.811 36.245 28.045 1.00 56.94 102 GLU A N 1
ATOM 794 C CA . GLU A 1 102 ? 11.112 36.929 29.307 1.00 56.94 102 GLU A CA 1
ATOM 795 C C . GLU A 1 102 ? 12.334 36.301 29.992 1.00 56.94 102 GLU A C 1
ATOM 797 O O . GLU A 1 102 ? 13.299 37.003 30.302 1.00 56.94 102 GLU A O 1
ATOM 802 N N . VAL A 1 103 ? 12.385 34.966 30.058 1.00 56.78 103 VAL A N 1
ATOM 803 C CA . VAL A 1 103 ? 13.534 34.216 30.600 1.00 56.78 103 VAL A CA 1
ATOM 804 C C . VAL A 1 103 ? 14.824 34.460 29.795 1.00 56.78 103 VAL A C 1
ATOM 806 O O . VAL A 1 103 ? 15.905 34.601 30.369 1.00 56.78 103 VAL A O 1
ATOM 809 N N . GLN A 1 104 ? 14.745 34.591 28.464 1.00 59.00 104 GLN A N 1
ATOM 810 C CA . GLN A 1 104 ? 15.919 34.911 27.634 1.00 59.00 104 GLN A CA 1
ATOM 811 C C . GLN A 1 104 ? 16.451 36.340 27.820 1.00 59.00 104 GLN A C 1
ATOM 813 O O . GLN A 1 104 ? 17.653 36.562 27.642 1.00 59.00 104 GLN A O 1
ATOM 818 N N . LYS A 1 105 ? 15.601 37.315 28.173 1.00 58.34 105 LYS A N 1
ATOM 819 C CA . LYS A 1 105 ? 16.060 38.678 28.494 1.00 58.34 105 LYS A CA 1
ATOM 820 C C . LYS A 1 105 ? 16.832 38.714 29.810 1.00 58.34 105 LYS A C 1
ATOM 822 O O . LYS A 1 105 ? 17.822 39.440 29.899 1.00 58.34 105 LYS A O 1
ATOM 827 N N . ASP A 1 106 ? 16.435 37.908 30.791 1.00 56.88 106 ASP A N 1
ATOM 828 C CA . ASP A 1 106 ? 17.123 37.841 32.082 1.00 56.88 106 ASP A CA 1
ATOM 829 C C . ASP A 1 106 ? 18.525 37.213 31.978 1.00 56.88 106 ASP A C 1
ATOM 831 O O . ASP A 1 106 ? 19.467 37.684 32.616 1.00 56.88 106 ASP A O 1
ATOM 835 N N . LEU A 1 107 ? 18.720 36.258 31.059 1.00 58.66 107 LEU A N 1
ATOM 836 C CA . LEU A 1 107 ? 20.035 35.671 30.761 1.00 58.66 107 LEU A CA 1
ATOM 837 C C . LEU A 1 107 ? 20.999 36.603 29.998 1.00 58.66 107 LEU A C 1
ATOM 839 O O . LEU A 1 107 ? 22.199 36.334 29.956 1.00 58.66 107 LEU A O 1
ATOM 843 N N . ARG A 1 108 ? 20.502 37.687 29.383 1.00 57.59 108 ARG A N 1
ATOM 844 C CA . ARG A 1 108 ? 21.313 38.671 28.637 1.00 57.59 108 ARG A CA 1
ATOM 845 C C . ARG A 1 108 ? 21.748 39.880 29.469 1.00 57.59 108 ARG A C 1
ATOM 847 O O . ARG A 1 108 ? 22.268 40.843 28.907 1.00 57.59 108 ARG A O 1
ATOM 854 N N . LYS A 1 109 ? 21.582 39.851 30.793 1.00 56.28 109 LYS A N 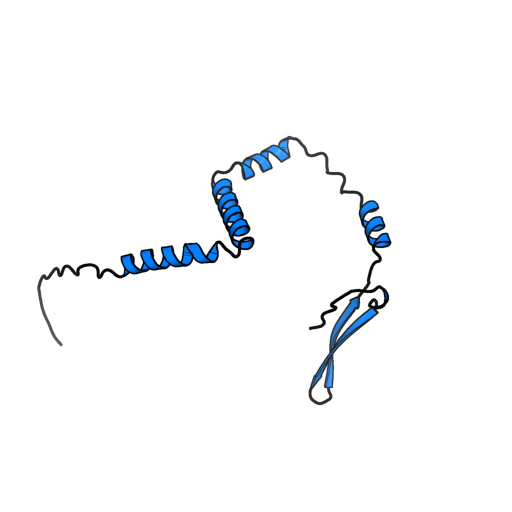1
ATOM 855 C CA . LYS A 1 109 ? 22.220 40.840 31.673 1.00 56.28 109 LYS A CA 1
ATOM 856 C C . LYS A 1 109 ? 23.727 40.539 31.709 1.00 56.28 109 LYS A C 1
ATOM 858 O O . LYS A 1 109 ? 24.107 39.436 32.108 1.00 56.28 109 LYS A O 1
ATOM 863 N N . PRO A 1 110 ? 24.601 41.459 31.257 1.00 54.38 110 PRO A N 1
ATOM 864 C CA . PRO A 1 110 ? 26.037 41.222 31.239 1.00 54.38 110 PRO A CA 1
ATOM 865 C C . PRO A 1 110 ? 26.509 41.019 32.678 1.00 54.38 110 PRO A C 1
ATOM 867 O O . PRO A 1 110 ? 26.442 41.931 33.503 1.00 54.38 110 PRO A O 1
ATOM 870 N N . ARG A 1 111 ? 26.949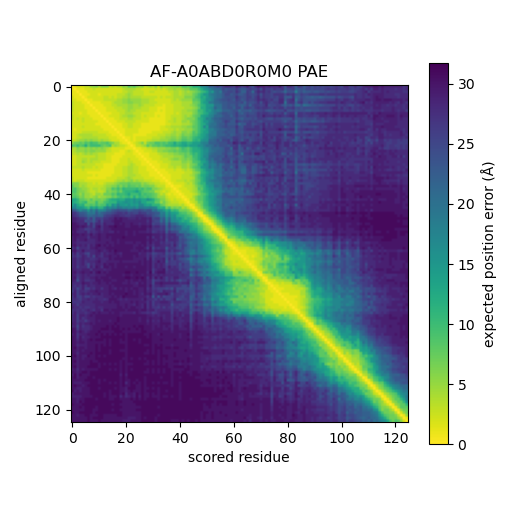 39.798 32.999 1.00 60.97 111 ARG A N 1
ATOM 871 C CA . ARG A 1 111 ? 27.561 39.498 34.294 1.00 60.97 111 ARG A CA 1
ATOM 872 C C . ARG A 1 111 ? 28.758 40.426 34.471 1.00 60.97 111 ARG A C 1
ATOM 874 O O . ARG A 1 111 ? 29.718 40.377 33.708 1.00 60.97 111 ARG A O 1
ATOM 881 N N . ASN A 1 112 ? 28.635 41.291 35.469 1.00 50.84 112 ASN A N 1
ATOM 882 C CA . ASN A 1 112 ? 29.599 42.296 35.879 1.00 50.84 112 ASN A CA 1
ATOM 883 C C . ASN A 1 112 ? 30.999 41.659 36.016 1.00 50.84 112 ASN A C 1
ATOM 885 O O . ASN A 1 112 ? 31.232 40.831 36.900 1.00 50.84 112 ASN A O 1
ATOM 889 N N . ARG A 1 113 ? 31.901 41.989 35.082 1.00 56.94 113 ARG A N 1
ATOM 890 C CA . ARG A 1 113 ? 33.257 41.439 34.959 1.00 56.94 113 ARG A CA 1
ATOM 891 C C . ARG A 1 113 ? 34.127 42.031 36.066 1.00 56.94 113 ARG A C 1
ATOM 893 O O . ARG A 1 113 ? 34.754 43.068 35.881 1.00 56.94 113 ARG A O 1
ATOM 900 N N . ARG A 1 114 ? 34.149 41.384 37.234 1.00 58.09 114 ARG A N 1
ATOM 901 C CA . ARG A 1 114 ? 35.104 41.708 38.301 1.00 58.09 114 ARG A CA 1
ATOM 902 C C . ARG A 1 114 ? 36.502 41.313 37.822 1.00 58.09 114 ARG A C 1
ATOM 904 O O . ARG A 1 114 ? 36.808 40.133 37.706 1.00 58.09 114 ARG A O 1
ATOM 911 N N . HIS A 1 115 ? 37.312 42.309 37.480 1.00 42.22 115 HIS A N 1
ATOM 912 C CA . HIS A 1 115 ? 38.729 42.150 37.175 1.00 42.22 115 HIS A CA 1
ATOM 913 C C . HIS A 1 115 ? 39.466 41.873 38.495 1.00 42.22 115 HIS A C 1
ATOM 915 O O . HIS A 1 115 ? 39.394 42.687 39.413 1.00 42.22 115 HIS A O 1
ATOM 921 N N . HIS A 1 116 ? 40.122 40.720 38.621 1.00 48.19 116 HIS A N 1
ATOM 922 C CA . HIS A 1 116 ? 41.196 40.538 39.599 1.00 48.19 116 HIS A CA 1
ATOM 923 C C . HIS A 1 116 ? 42.512 40.620 38.839 1.00 48.19 116 HIS A C 1
ATOM 925 O O . HIS A 1 116 ? 42.719 39.903 37.862 1.00 48.19 116 HIS A O 1
ATOM 931 N N . GLN A 1 117 ? 43.343 41.568 39.256 1.00 46.94 117 GLN A N 1
ATOM 932 C CA . GLN A 1 117 ? 44.641 41.874 38.685 1.00 46.94 117 GLN A CA 1
ATOM 933 C C . GLN A 1 117 ? 45.697 41.599 39.745 1.00 46.94 117 GLN A C 1
ATOM 935 O O . GLN A 1 117 ? 45.767 42.340 40.716 1.00 46.94 117 GLN A O 1
ATOM 940 N N . GLU A 1 118 ? 46.533 40.597 39.505 1.00 38.28 118 GLU A N 1
ATOM 941 C CA . GLU A 1 118 ? 47.877 40.446 40.075 1.00 38.28 118 GLU A CA 1
ATOM 942 C C . GLU A 1 118 ? 48.717 39.859 38.922 1.00 38.28 118 GLU A C 1
ATOM 944 O O . GLU A 1 118 ? 48.354 38.829 38.361 1.00 38.28 118 GLU A O 1
ATOM 949 N N . GLN A 1 119 ? 49.593 40.631 38.257 1.00 42.50 119 GLN A N 1
ATOM 950 C CA . GLN A 1 119 ? 51.013 40.858 38.608 1.00 42.50 119 GLN A CA 1
ATOM 951 C C . GLN A 1 119 ? 51.708 39.537 38.998 1.00 42.50 119 GLN A C 1
ATOM 953 O O . GLN A 1 119 ? 51.248 38.868 39.903 1.00 42.50 119 GLN A O 1
ATOM 958 N N . SER A 1 120 ? 52.827 39.077 38.438 1.00 36.34 120 SER A N 1
ATOM 959 C CA . SER A 1 120 ? 53.896 39.664 37.631 1.00 36.34 120 SER A CA 1
ATOM 960 C C . SER A 1 120 ? 54.830 38.511 37.202 1.00 36.34 120 SER A C 1
ATOM 962 O O . SER A 1 120 ? 55.010 37.572 37.970 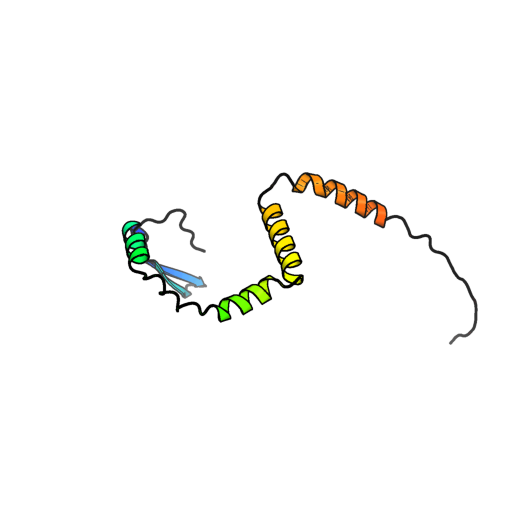1.00 36.34 120 SER A O 1
ATOM 964 N N . SER A 1 121 ? 55.460 38.633 36.027 1.00 35.31 121 SER A N 1
ATOM 965 C CA . SER A 1 121 ? 56.916 38.489 35.791 1.00 35.31 121 SER A CA 1
ATOM 966 C C . SER A 1 121 ? 57.301 37.598 34.598 1.00 35.31 121 SER A C 1
ATOM 968 O O . SER A 1 121 ? 57.110 36.390 34.665 1.00 35.31 121 SER A O 1
ATOM 970 N N . MET A 1 122 ? 57.897 38.261 33.585 1.00 37.53 122 MET A N 1
ATOM 971 C CA . MET A 1 122 ? 59.159 37.936 32.870 1.00 37.53 122 MET A CA 1
ATOM 972 C C . MET A 1 122 ? 59.242 36.588 32.122 1.00 37.53 122 MET A C 1
ATOM 974 O O . MET A 1 122 ? 58.829 35.567 32.640 1.00 37.53 122 MET A O 1
ATOM 978 N N . ALA A 1 123 ? 59.829 36.429 30.935 1.00 40.19 123 ALA A N 1
ATOM 979 C CA . ALA A 1 123 ? 60.498 37.250 29.919 1.00 40.19 123 ALA A CA 1
ATOM 980 C C . ALA A 1 123 ? 60.472 36.379 28.630 1.00 40.19 123 ALA A C 1
ATOM 982 O O . ALA A 1 123 ? 60.458 35.156 28.729 1.00 40.19 123 ALA A O 1
ATOM 983 N N . GLU A 1 124 ? 60.104 36.924 27.474 1.00 38.88 124 GLU A N 1
ATOM 984 C CA . GLU A 1 124 ? 60.987 37.275 26.343 1.00 38.88 124 GLU A CA 1
ATOM 985 C C . GLU A 1 124 ? 61.893 36.160 25.769 1.00 38.88 124 GLU A C 1
ATOM 987 O O . GLU A 1 124 ? 62.763 35.638 26.461 1.00 38.88 124 GLU A O 1
ATOM 992 N N . THR A 1 125 ? 61.705 35.975 24.453 1.00 38.88 125 THR A N 1
ATOM 993 C CA . THR A 1 125 ? 62.623 35.501 23.393 1.00 38.88 125 THR A CA 1
ATOM 994 C C . THR A 1 125 ? 62.841 34.004 23.194 1.00 38.88 125 THR A C 1
ATOM 996 O O . THR A 1 125 ? 63.500 33.348 24.024 1.00 38.88 125 THR A O 1
#